Protein AF-A0AAY5KZH7-F1 (afdb_monomer_lite)

Foldseek 3Di:
DVVVVVVVCVVDVVCVVVCCVVVVVVVVVVVVVVVVCPDLPHDPDDDPDPPSCVSDDPPPDDDDPPVVVVVVVVVVD

Secondary structure (DSSP, 8-state):
-HHHHHHHHHH-TTHHHHHHHHHHHHHHHHHHHHHHHTSTT----SSS-S-GGGG--TT------THHHHHHHHH--

Radius of gyration: 21.68 Å; chains: 1; bounding box: 41×48×44 Å

InterPro domains:
  IPR010530 NADH-ubiquinone reductase complex 1 MLRQ subunit [PF06522] (10-61)
  IPR010530 NADH-ubiquinone reductase complex 1 MLRQ subunit [PTHR14256] (1-72)

pLDDT: mean 75.42, std 12.87, range [50.12, 95.44]

Sequence (77 aa):
MLSTVSRQLKSHPALVPLFIFIGGGMCMSGAYLVRLAMGPHVSWNRNGNPEPWNKTAPTQQHKVSHFITVWSIIIYK

Structure (mmCIF, N/CA/C/O backbone):
data_AF-A0AAY5KZH7-F1
#
_entry.id   AF-A0AAY5KZH7-F1
#
loop_
_atom_site.group_PDB
_atom_site.id
_atom_site.type_symbol
_atom_site.label_atom_id
_atom_site.label_alt_id
_atom_site.label_comp_id
_atom_site.label_asym_id
_atom_site.label_entity_id
_atom_site.label_seq_id
_atom_site.pdbx_PDB_ins_code
_atom_site.Cartn_x
_atom_site.Cartn_y
_atom_site.Cartn_z
_atom_site.occupancy
_atom_site.B_iso_or_equiv
_atom_site.auth_seq_id
_atom_site.auth_comp_id
_atom_site.auth_asym_id
_atom_site.auth_atom_id
_atom_site.pdbx_PDB_model_num
ATOM 1 N N . MET A 1 1 ? -5.482 -16.071 11.837 1.00 68.25 1 MET A N 1
ATOM 2 C CA . MET A 1 1 ? -4.875 -14.722 11.898 1.00 68.25 1 MET A CA 1
ATOM 3 C C . MET A 1 1 ? -5.750 -13.666 11.225 1.00 68.25 1 MET A C 1
ATOM 5 O O . MET A 1 1 ? -6.115 -12.701 11.875 1.00 68.25 1 MET A O 1
ATOM 9 N N . LEU A 1 2 ? -6.182 -13.837 9.969 1.00 79.56 2 LEU A N 1
ATOM 10 C CA . LEU A 1 2 ? -7.114 -12.875 9.344 1.00 79.56 2 LEU A CA 1
ATOM 11 C C . LEU A 1 2 ? -8.524 -12.896 9.967 1.00 79.56 2 LEU A C 1
ATOM 13 O O . LEU A 1 2 ? -9.160 -11.857 10.114 1.00 79.56 2 LEU A O 1
ATOM 17 N N . SER A 1 3 ? -8.983 -14.068 10.410 1.00 80.56 3 SER A N 1
ATOM 18 C CA . SER A 1 3 ? -10.260 -14.252 11.115 1.00 80.56 3 SER A CA 1
ATOM 19 C C . SER A 1 3 ?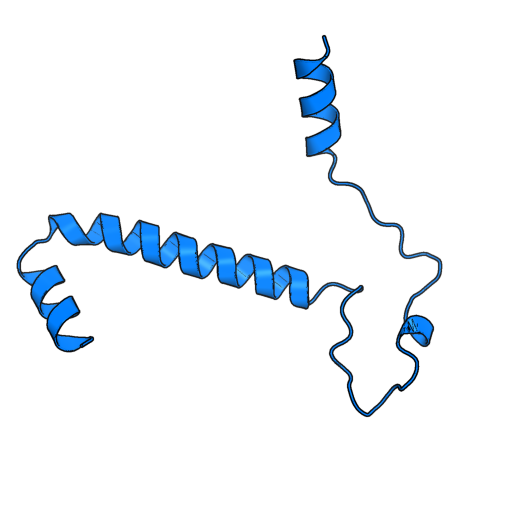 -10.325 -13.553 12.479 1.00 80.56 3 SER A C 1
ATOM 21 O O . SER A 1 3 ? -11.393 -13.120 12.904 1.00 80.56 3 SER A O 1
ATOM 23 N N . THR A 1 4 ? -9.194 -13.409 13.173 1.00 85.69 4 THR A N 1
ATOM 24 C CA . THR A 1 4 ? -9.122 -12.687 14.450 1.00 85.69 4 THR A CA 1
ATOM 25 C C . THR A 1 4 ? -9.158 -11.176 14.228 1.00 85.69 4 THR A C 1
ATOM 27 O O . THR A 1 4 ? -9.869 -10.480 14.948 1.00 85.69 4 THR A O 1
ATOM 30 N N . VAL A 1 5 ? -8.492 -10.677 13.180 1.00 82.00 5 VAL A N 1
ATOM 31 C CA . VAL A 1 5 ? -8.524 -9.257 12.783 1.00 82.00 5 VAL A CA 1
ATOM 32 C C . VAL A 1 5 ? -9.928 -8.831 12.348 1.00 82.00 5 VAL A C 1
ATOM 34 O O . VAL A 1 5 ? -10.427 -7.803 12.803 1.00 82.00 5 VAL A O 1
ATOM 37 N N . SER A 1 6 ? -10.618 -9.643 11.540 1.00 81.94 6 SER A N 1
ATOM 38 C CA . SER A 1 6 ? -11.988 -9.333 11.107 1.00 81.94 6 SER A CA 1
ATOM 39 C C . SER A 1 6 ? -12.992 -9.330 12.265 1.00 81.94 6 SER A C 1
ATOM 41 O O . SER A 1 6 ? -13.940 -8.544 12.256 1.00 81.94 6 SER A O 1
ATOM 43 N N . ARG A 1 7 ? -12.771 -10.156 13.296 1.00 83.06 7 ARG A N 1
ATOM 44 C CA . ARG A 1 7 ? -13.571 -10.139 14.528 1.00 83.06 7 ARG A CA 1
ATOM 45 C C . ARG A 1 7 ? -13.319 -8.873 15.354 1.00 83.06 7 ARG A C 1
ATOM 47 O O . ARG A 1 7 ? -14.275 -8.284 15.843 1.00 83.06 7 ARG A O 1
ATOM 54 N N . GLN A 1 8 ? -12.069 -8.413 15.442 1.00 80.69 8 GLN A N 1
ATOM 55 C CA . GLN A 1 8 ? -11.710 -7.178 16.154 1.00 80.69 8 GLN A CA 1
ATOM 56 C C . GLN A 1 8 ? -12.254 -5.914 15.472 1.00 80.69 8 GLN A C 1
ATOM 58 O O . GLN A 1 8 ? -12.771 -5.032 16.155 1.00 80.69 8 GLN A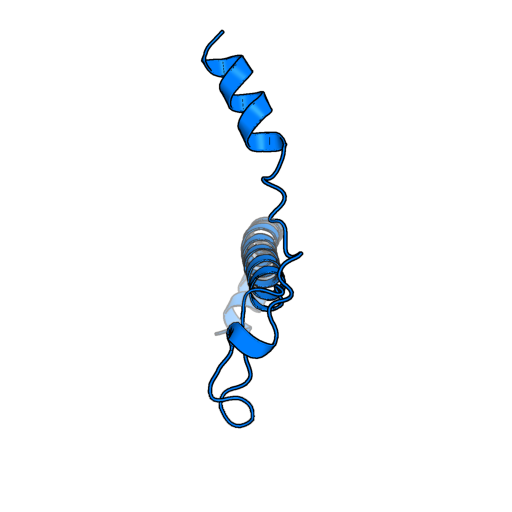 O 1
ATOM 63 N N . LEU A 1 9 ? -12.231 -5.863 14.136 1.00 81.00 9 LEU A N 1
ATOM 64 C CA . LEU A 1 9 ? -12.834 -4.780 13.344 1.00 81.00 9 LEU A CA 1
ATOM 65 C C . LEU A 1 9 ? -14.350 -4.647 13.567 1.00 81.00 9 LEU A C 1
ATOM 67 O O . LEU A 1 9 ? -14.875 -3.538 13.530 1.00 81.00 9 LEU A O 1
ATOM 71 N N . LYS A 1 10 ? -15.053 -5.762 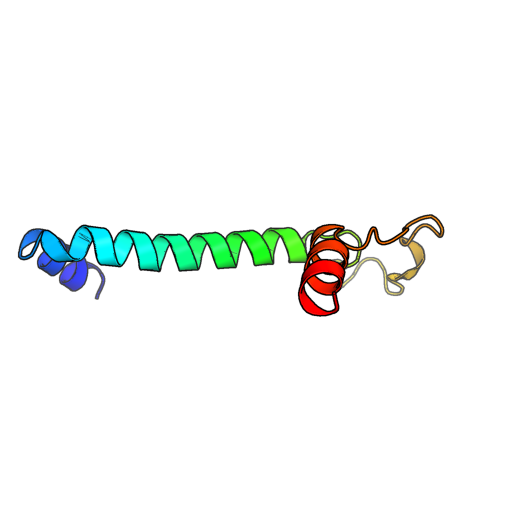13.819 1.00 80.38 10 LYS A N 1
ATOM 72 C CA . LYS A 1 10 ? -16.495 -5.765 14.126 1.00 80.38 10 LYS A CA 1
ATOM 73 C C . LYS A 1 10 ? -16.800 -5.369 15.572 1.00 80.38 10 LYS A C 1
ATOM 75 O O . LYS A 1 10 ? -17.820 -4.736 15.816 1.00 80.38 10 LYS A O 1
ATOM 80 N N . SER A 1 11 ? -15.942 -5.744 16.522 1.00 86.25 11 SER A N 1
ATOM 81 C CA . SER A 1 11 ? -16.129 -5.422 17.944 1.00 86.25 11 SER A CA 1
ATOM 82 C C . SER A 1 11 ? -15.744 -3.981 18.299 1.00 86.25 11 SER A C 1
ATOM 84 O O . SER A 1 11 ? -16.319 -3.426 19.231 1.00 86.25 11 SER A O 1
ATOM 86 N N . HIS A 1 12 ? -14.816 -3.359 17.561 1.00 84.88 12 HIS A N 1
ATOM 87 C CA . HIS A 1 12 ? -14.366 -1.985 17.805 1.00 84.88 12 HIS A CA 1
ATOM 88 C C . HIS A 1 12 ? -14.323 -1.167 16.499 1.00 84.88 12 HIS A C 1
ATOM 90 O O . HIS A 1 12 ? -13.291 -1.142 15.824 1.00 84.88 12 HIS A O 1
ATOM 96 N N . PRO A 1 13 ? -15.401 -0.440 16.141 1.00 81.31 13 PRO A N 1
ATOM 97 C CA . PRO A 1 13 ? -15.468 0.307 14.878 1.00 81.31 13 PRO A CA 1
ATOM 98 C C . PRO A 1 13 ? -14.444 1.452 14.784 1.00 81.31 13 PRO A C 1
ATOM 100 O O . PRO A 1 13 ? -14.075 1.859 13.686 1.00 81.31 13 PRO A O 1
ATOM 103 N N . ALA A 1 14 ? -13.915 1.929 15.916 1.00 85.25 14 ALA A N 1
ATOM 104 C CA . ALA A 1 14 ? -12.862 2.945 15.957 1.00 85.25 14 ALA A CA 1
ATOM 105 C C . ALA A 1 14 ? -11.524 2.486 15.336 1.00 85.25 14 ALA A C 1
ATOM 107 O O . ALA A 1 14 ? -10.710 3.324 14.957 1.00 85.25 14 ALA A O 1
ATOM 108 N N . LEU A 1 15 ? -11.290 1.174 15.190 1.00 82.38 15 LEU A N 1
ATOM 109 C CA . LEU A 1 15 ? -10.069 0.636 14.572 1.00 82.38 15 LEU A CA 1
ATOM 110 C C . LEU A 1 15 ? -10.093 0.687 13.035 1.00 82.38 15 LEU A C 1
ATOM 112 O O . LEU A 1 15 ? -9.037 0.641 12.408 1.00 82.38 15 LEU A O 1
ATOM 116 N N . VAL A 1 16 ? -11.272 0.801 12.417 1.00 85.38 16 VAL A N 1
ATOM 117 C CA . VAL A 1 16 ? -11.440 0.841 10.954 1.00 85.38 16 VAL A CA 1
ATOM 118 C C . VAL A 1 16 ? -10.613 1.958 10.291 1.00 85.38 16 VAL A C 1
ATOM 120 O O . VAL A 1 16 ? -9.831 1.638 9.393 1.00 85.38 16 VAL A O 1
ATOM 123 N N . PRO A 1 17 ? -10.700 3.237 10.714 1.00 89.50 17 PRO A N 1
ATOM 124 C CA . PRO A 1 17 ? -9.911 4.308 10.100 1.00 89.50 17 PRO A CA 1
ATOM 125 C C . PRO A 1 17 ? -8.399 4.090 10.237 1.00 89.50 17 PRO A C 1
ATOM 127 O O . PRO A 1 17 ? -7.658 4.368 9.298 1.00 89.50 17 PRO A O 1
ATOM 130 N N . LEU A 1 18 ? -7.933 3.523 11.355 1.00 88.75 18 LEU A N 1
ATOM 131 C CA . LEU A 1 18 ? -6.516 3.214 11.565 1.00 88.75 18 LEU A CA 1
ATOM 132 C C . LEU A 1 18 ? -5.998 2.215 10.514 1.00 88.75 18 LEU A C 1
ATOM 134 O O . LEU A 1 18 ? -4.969 2.450 9.880 1.00 88.75 18 LEU A O 1
ATOM 138 N N . PHE A 1 19 ? -6.732 1.122 10.287 1.00 87.44 19 PHE A N 1
ATOM 139 C CA . PHE A 1 19 ? -6.355 0.120 9.287 1.00 87.44 19 PHE A CA 1
ATOM 140 C C . PHE A 1 19 ? -6.411 0.654 7.856 1.00 87.44 1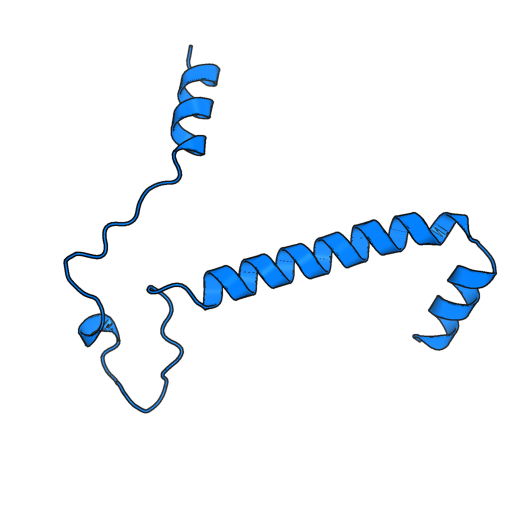9 PHE A C 1
ATOM 142 O O . PHE A 1 19 ? -5.601 0.234 7.032 1.00 87.44 19 PHE A O 1
ATOM 149 N N . ILE A 1 20 ? -7.314 1.591 7.560 1.00 91.12 20 ILE A N 1
ATOM 150 C CA . ILE A 1 20 ? -7.374 2.243 6.247 1.00 91.12 20 ILE A CA 1
ATOM 151 C C . ILE A 1 20 ? -6.119 3.082 6.001 1.00 91.12 20 ILE A C 1
ATOM 153 O O . ILE A 1 20 ? -5.539 2.981 4.924 1.00 91.12 20 ILE A O 1
ATOM 157 N N . PHE A 1 21 ? -5.652 3.863 6.978 1.00 93.50 21 PHE A N 1
ATOM 158 C CA . PHE A 1 21 ? -4.431 4.658 6.802 1.00 93.50 21 PHE A CA 1
ATOM 159 C C . PHE A 1 21 ? -3.174 3.794 6.705 1.00 93.50 21 PHE A C 1
ATOM 161 O O . PHE A 1 21 ? -2.319 4.053 5.860 1.00 93.50 21 PHE A O 1
ATOM 168 N N . ILE A 1 22 ? -3.072 2.740 7.517 1.00 93.56 22 ILE A N 1
ATOM 169 C CA . ILE A 1 22 ? -1.931 1.817 7.469 1.00 93.56 22 ILE A CA 1
ATOM 170 C C . ILE A 1 22 ? -1.937 1.035 6.151 1.00 93.56 22 ILE A C 1
ATOM 172 O O . ILE A 1 22 ? -0.941 1.028 5.429 1.00 93.56 22 ILE A O 1
ATOM 176 N N . GLY A 1 23 ? -3.068 0.416 5.805 1.00 92.94 23 GLY A N 1
ATOM 177 C CA . GLY A 1 23 ? -3.224 -0.339 4.563 1.00 92.94 23 GLY A CA 1
ATOM 178 C C . GLY A 1 23 ? -3.048 0.548 3.333 1.00 92.94 23 GLY A C 1
ATOM 179 O O . GLY A 1 23 ? -2.304 0.196 2.423 1.00 92.94 23 GLY A O 1
ATOM 180 N N . GLY A 1 24 ? -3.648 1.738 3.343 1.00 95.44 24 GLY A N 1
ATOM 181 C CA . GLY A 1 24 ? -3.484 2.749 2.303 1.00 95.44 24 GLY A CA 1
ATOM 182 C C . GLY A 1 24 ? -2.028 3.181 2.139 1.00 95.44 24 GLY A C 1
ATOM 183 O O . GLY A 1 24 ? -1.525 3.189 1.019 1.00 95.44 24 GLY A O 1
ATOM 184 N N . GLY A 1 25 ? -1.317 3.453 3.238 1.00 94.88 25 GLY A N 1
ATOM 185 C CA . GLY A 1 25 ? 0.106 3.799 3.213 1.00 94.88 25 GLY A CA 1
ATOM 186 C C . GLY A 1 25 ? 0.980 2.678 2.646 1.00 94.88 25 GLY A C 1
ATOM 187 O O . GLY A 1 25 ? 1.841 2.930 1.802 1.00 94.88 25 GLY A O 1
ATOM 188 N N . MET A 1 26 ? 0.722 1.428 3.039 1.00 95.00 26 MET A N 1
ATOM 189 C CA . MET A 1 26 ? 1.440 0.260 2.517 1.00 95.00 26 MET A CA 1
ATOM 190 C C . MET A 1 26 ? 1.169 0.040 1.025 1.00 95.00 26 MET A C 1
ATOM 192 O O . MET A 1 26 ? 2.110 -0.145 0.252 1.00 95.00 26 MET A O 1
ATOM 196 N N . CYS A 1 27 ? -0.095 0.107 0.601 1.00 95.06 27 CYS A N 1
ATOM 197 C CA . CYS A 1 27 ? -0.471 -0.014 -0.805 1.00 95.06 27 CYS A CA 1
ATOM 198 C C . CYS A 1 27 ? 0.131 1.111 -1.652 1.00 95.06 27 CYS A C 1
ATOM 200 O O . CYS A 1 27 ? 0.647 0.845 -2.734 1.00 95.06 27 CYS A O 1
ATOM 202 N N . MET A 1 28 ? 0.109 2.352 -1.164 1.00 93.19 28 MET A N 1
ATOM 203 C CA . MET A 1 28 ? 0.620 3.511 -1.898 1.00 93.19 28 MET A CA 1
ATOM 204 C C . MET A 1 28 ? 2.150 3.500 -1.998 1.00 93.19 28 MET A C 1
ATOM 206 O O . MET A 1 28 ? 2.695 3.789 -3.063 1.00 93.19 28 MET A O 1
ATOM 210 N N . SER A 1 29 ? 2.842 3.076 -0.936 1.00 93.12 29 SER A N 1
ATOM 211 C CA . SER A 1 29 ? 4.287 2.820 -0.965 1.00 93.12 29 SER A CA 1
ATOM 212 C C . SER A 1 29 ? 4.636 1.715 -1.970 1.00 93.12 29 SER A C 1
ATOM 214 O O . SER A 1 29 ? 5.480 1.911 -2.846 1.00 93.12 29 SER A O 1
ATOM 216 N N . GLY A 1 30 ? 3.915 0.590 -1.932 1.00 93.81 30 GLY A N 1
ATOM 217 C CA . GLY A 1 30 ? 4.088 -0.503 -2.891 1.00 93.81 30 GLY A CA 1
ATOM 218 C C . GLY A 1 30 ? 3.841 -0.069 -4.338 1.00 93.81 30 GLY A C 1
ATOM 219 O O . GLY A 1 30 ? 4.652 -0.358 -5.215 1.00 93.81 30 GLY A O 1
ATOM 220 N N . ALA A 1 31 ? 2.774 0.690 -4.592 1.00 93.12 31 ALA A N 1
ATOM 221 C CA . ALA A 1 31 ? 2.465 1.220 -5.918 1.00 93.12 31 ALA A CA 1
ATOM 222 C C . ALA A 1 31 ? 3.564 2.165 -6.435 1.00 93.12 31 ALA A C 1
ATOM 224 O O . ALA A 1 31 ? 3.928 2.103 -7.612 1.00 93.12 31 ALA A O 1
ATOM 225 N N . TYR A 1 32 ? 4.140 3.000 -5.564 1.00 89.25 32 TYR A N 1
ATOM 226 C CA . TYR A 1 32 ? 5.266 3.860 -5.925 1.00 89.25 32 TYR A CA 1
ATOM 227 C C . TYR A 1 32 ? 6.516 3.049 -6.287 1.00 89.25 32 TYR A C 1
ATOM 229 O O . TYR A 1 32 ? 7.164 3.339 -7.295 1.00 89.25 32 TYR A O 1
ATOM 237 N N . LEU A 1 33 ? 6.821 2.001 -5.517 1.00 89.00 33 LEU A N 1
ATOM 238 C CA . LEU A 1 33 ? 7.927 1.091 -5.813 1.00 89.00 33 LEU A CA 1
ATOM 239 C C . LEU A 1 33 ? 7.721 0.357 -7.140 1.00 89.00 33 LEU A C 1
ATOM 241 O O . LEU A 1 33 ? 8.663 0.266 -7.918 1.00 89.00 33 LEU A O 1
ATOM 245 N N . VAL A 1 34 ? 6.503 -0.102 -7.445 1.00 89.50 34 VAL A N 1
ATOM 246 C CA . VAL A 1 34 ? 6.178 -0.723 -8.744 1.00 89.50 34 VAL A CA 1
ATOM 247 C C . VAL A 1 34 ? 6.362 0.274 -9.891 1.00 89.50 34 VAL A C 1
ATOM 249 O O . VAL A 1 34 ? 6.980 -0.052 -10.904 1.00 89.50 34 VAL A O 1
ATOM 252 N N . ARG A 1 35 ? 5.900 1.517 -9.724 1.00 87.50 35 ARG A N 1
ATOM 253 C CA . ARG A 1 35 ? 6.103 2.585 -10.714 1.00 87.50 35 ARG A CA 1
ATOM 254 C C . ARG A 1 35 ? 7.587 2.896 -10.931 1.00 87.50 35 ARG A C 1
ATOM 256 O O . ARG A 1 35 ? 7.984 3.169 -12.061 1.00 87.50 35 ARG A O 1
ATOM 263 N N . LEU A 1 36 ? 8.404 2.850 -9.878 1.00 84.56 36 LEU A N 1
ATOM 264 C CA . LEU A 1 36 ? 9.854 3.033 -9.976 1.00 84.56 36 LEU A CA 1
ATOM 265 C C . LEU A 1 36 ? 10.531 1.833 -10.654 1.00 84.56 36 LEU A C 1
ATOM 267 O O . LEU A 1 36 ? 11.356 2.010 -11.545 1.00 84.56 36 LEU A O 1
ATOM 271 N N . ALA A 1 37 ? 10.128 0.622 -10.276 1.00 84.31 37 ALA A N 1
ATOM 272 C CA . ALA A 1 37 ? 10.590 -0.636 -10.846 1.00 84.31 37 ALA A CA 1
ATOM 273 C C . ALA A 1 37 ? 10.334 -0.726 -12.355 1.00 84.31 37 ALA A C 1
ATOM 275 O O . ALA A 1 37 ? 11.148 -1.291 -13.071 1.00 84.31 37 ALA A O 1
ATOM 276 N N . MET A 1 38 ? 9.240 -0.155 -12.857 1.00 81.38 38 MET A N 1
ATOM 277 C CA . MET A 1 38 ? 8.931 -0.114 -14.292 1.00 81.38 38 MET A CA 1
ATOM 278 C C . MET A 1 38 ? 9.598 1.057 -15.038 1.00 81.38 38 MET A C 1
ATOM 280 O O . MET A 1 38 ? 9.285 1.308 -16.201 1.00 81.38 38 MET A O 1
ATOM 284 N N . GLY A 1 39 ? 10.492 1.805 -14.387 1.00 78.12 39 GLY A N 1
ATOM 285 C CA . GLY A 1 39 ? 11.205 2.911 -15.011 1.00 78.12 39 GLY A CA 1
ATOM 286 C C . GLY A 1 39 ? 12.149 2.457 -16.137 1.00 78.12 39 GLY A C 1
ATOM 287 O O . GLY A 1 39 ? 12.679 1.349 -16.095 1.00 78.12 39 GLY A O 1
ATOM 288 N N . PRO A 1 40 ? 12.451 3.333 -17.115 1.00 73.19 40 PRO A N 1
ATOM 289 C CA . PRO A 1 40 ? 13.310 3.013 -18.269 1.00 73.19 40 PRO A CA 1
ATOM 290 C C . PRO A 1 40 ? 14.768 2.692 -17.895 1.00 73.19 40 PRO A C 1
ATOM 292 O O . PRO A 1 40 ? 15.537 2.230 -18.729 1.00 73.19 40 PRO A O 1
ATOM 295 N N . HIS A 1 41 ? 15.148 2.952 -16.643 1.00 68.25 41 HIS A N 1
ATOM 296 C CA . HIS A 1 41 ? 16.469 2.698 -16.073 1.00 68.25 41 HIS A CA 1
ATOM 297 C C . HIS A 1 41 ? 16.573 1.334 -15.370 1.00 68.25 41 HIS A C 1
ATOM 299 O O . HIS A 1 41 ? 17.661 0.956 -14.942 1.00 68.25 41 HIS A O 1
ATOM 305 N N . VAL A 1 42 ? 15.472 0.589 -15.235 1.00 72.19 42 VAL A N 1
ATOM 306 C CA . VAL A 1 42 ? 15.450 -0.721 -14.574 1.00 72.19 42 VAL A CA 1
ATOM 307 C C . VAL A 1 42 ? 15.248 -1.813 -15.625 1.00 72.19 42 VAL A C 1
ATOM 309 O O . VAL A 1 42 ? 14.220 -1.869 -16.297 1.00 72.19 42 VAL A O 1
ATOM 312 N N . SER A 1 43 ? 16.233 -2.704 -15.773 1.00 74.88 43 SER A N 1
ATOM 313 C CA . SER A 1 43 ? 16.156 -3.844 -16.696 1.00 74.88 43 SER A CA 1
ATOM 314 C C . SER A 1 43 ? 15.753 -5.118 -15.955 1.00 74.88 43 SER A C 1
ATOM 316 O O . SER A 1 43 ? 16.507 -5.633 -15.134 1.00 74.88 43 SER A O 1
ATOM 318 N N . TRP A 1 44 ? 14.581 -5.660 -16.291 1.00 78.00 44 TRP A N 1
ATOM 319 C CA . TRP A 1 44 ? 14.083 -6.948 -15.779 1.00 78.00 44 TRP A CA 1
ATOM 320 C C . TRP A 1 44 ? 14.457 -8.143 -16.669 1.00 78.00 44 TRP A C 1
ATOM 322 O O . TRP A 1 44 ? 14.116 -9.285 -16.364 1.00 78.00 44 TRP A O 1
ATOM 332 N N . ASN A 1 45 ? 15.143 -7.902 -17.789 1.00 73.56 45 ASN A N 1
ATOM 333 C CA . ASN A 1 45 ? 15.507 -8.951 -18.734 1.00 73.56 45 ASN A CA 1
ATOM 334 C C . ASN A 1 45 ? 16.806 -9.642 -18.297 1.00 73.56 45 ASN A C 1
ATOM 336 O O . ASN A 1 45 ? 17.888 -9.095 -18.493 1.00 73.56 45 ASN A O 1
ATOM 340 N N . ARG A 1 46 ? 16.687 -10.843 -17.721 1.00 69.56 46 ARG A N 1
ATOM 341 C CA . ARG A 1 46 ? 17.824 -11.610 -17.185 1.00 69.56 46 ARG A CA 1
ATOM 342 C C . ARG A 1 46 ? 18.511 -12.519 -18.212 1.00 69.56 46 ARG A C 1
ATOM 344 O O . ARG A 1 46 ? 19.688 -12.811 -18.047 1.00 69.56 46 ARG A O 1
ATOM 351 N N . ASN A 1 47 ? 17.802 -12.945 -19.265 1.00 65.81 47 ASN A N 1
ATOM 352 C CA . ASN A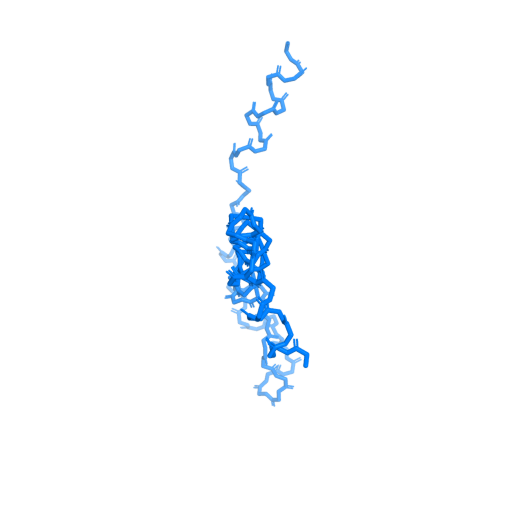 1 47 ? 18.269 -14.025 -20.151 1.00 65.81 47 ASN A CA 1
ATOM 353 C C . ASN A 1 47 ? 18.357 -13.640 -21.640 1.00 65.81 47 ASN A C 1
ATOM 355 O O . ASN A 1 47 ? 18.960 -14.377 -22.410 1.00 65.81 47 ASN A O 1
ATOM 359 N N . GLY A 1 48 ? 17.756 -12.526 -22.071 1.00 67.31 48 GLY A N 1
ATOM 360 C CA . GLY A 1 48 ? 17.679 -12.159 -23.493 1.00 67.31 48 GLY A CA 1
ATOM 361 C C . GLY A 1 48 ? 18.591 -11.011 -23.926 1.00 67.31 48 GLY A C 1
ATOM 362 O O . GLY A 1 48 ? 18.568 -10.644 -25.094 1.00 67.31 48 GLY A O 1
ATOM 363 N N . ASN A 1 49 ? 19.321 -10.377 -23.005 1.00 62.28 49 ASN A N 1
ATOM 364 C CA . ASN A 1 49 ? 20.234 -9.280 -23.329 1.00 62.28 49 ASN A CA 1
ATOM 365 C C . ASN A 1 49 ? 21.331 -9.172 -22.252 1.00 62.28 49 ASN A C 1
ATOM 367 O O . ASN A 1 49 ? 21.074 -8.559 -21.214 1.00 62.28 49 ASN A O 1
ATOM 371 N N . PRO A 1 50 ? 22.521 -9.765 -22.463 1.00 65.19 50 PRO A N 1
ATOM 372 C CA . PRO A 1 50 ? 23.623 -9.722 -21.494 1.00 65.19 50 PRO A CA 1
ATOM 373 C C . PRO A 1 50 ? 24.161 -8.300 -21.251 1.00 65.19 50 PRO A C 1
ATOM 375 O O . PRO A 1 50 ? 24.844 -8.061 -20.260 1.00 65.19 50 PRO A O 1
ATOM 378 N N . GLU A 1 51 ? 23.799 -7.348 -22.116 1.00 64.56 51 GLU A N 1
ATOM 379 C CA . GLU A 1 51 ? 24.311 -5.981 -22.142 1.00 64.56 51 GLU A CA 1
ATOM 380 C C . GLU A 1 51 ? 23.166 -4.950 -22.035 1.00 64.56 51 GLU A C 1
ATOM 382 O O . GLU A 1 51 ? 22.689 -4.420 -23.045 1.00 64.56 51 GLU A O 1
ATOM 387 N N . PRO A 1 52 ? 22.651 -4.654 -20.825 1.00 61.09 52 PRO A N 1
ATOM 388 C CA . PRO A 1 52 ? 21.482 -3.786 -20.628 1.00 61.09 52 PRO A CA 1
ATOM 389 C C . PRO A 1 52 ? 21.631 -2.366 -21.202 1.00 61.09 52 PRO A C 1
ATOM 391 O O . PRO A 1 52 ? 20.626 -1.739 -21.530 1.00 61.09 52 PRO A O 1
ATOM 394 N N . TRP A 1 53 ? 22.862 -1.881 -21.385 1.00 66.06 53 TRP A N 1
ATOM 395 C CA . TRP A 1 53 ? 23.178 -0.569 -21.963 1.00 66.06 53 TRP A CA 1
ATOM 396 C C . TRP A 1 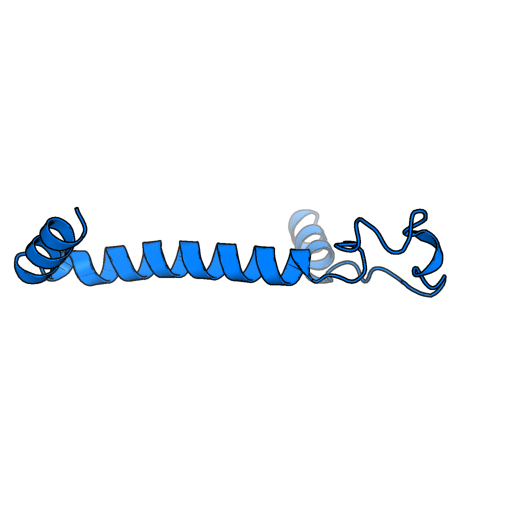53 ? 22.819 -0.429 -23.445 1.00 66.06 53 TRP A C 1
ATOM 398 O O . TRP A 1 53 ? 22.622 0.689 -23.911 1.00 66.06 53 TRP A O 1
ATOM 408 N N . ASN A 1 54 ? 22.659 -1.534 -24.181 1.00 66.06 54 ASN A N 1
ATOM 409 C CA . ASN A 1 54 ? 22.359 -1.492 -25.615 1.00 66.06 54 ASN A CA 1
ATOM 410 C C . ASN A 1 54 ? 20.928 -0.994 -25.927 1.00 66.06 54 ASN A C 1
ATOM 412 O O . ASN A 1 54 ? 20.595 -0.703 -27.072 1.00 66.06 54 ASN A O 1
ATOM 416 N N . LYS A 1 55 ? 20.059 -0.890 -24.907 1.00 63.66 55 LYS A N 1
ATOM 417 C CA . LYS A 1 55 ? 18.688 -0.355 -25.029 1.00 63.66 55 LYS A CA 1
ATOM 418 C C . LYS A 1 55 ? 18.539 1.084 -24.529 1.00 63.66 55 LYS A C 1
ATOM 420 O O . LYS A 1 55 ? 17.465 1.669 -24.674 1.00 63.66 55 LYS A O 1
ATOM 425 N N . THR A 1 56 ? 19.585 1.662 -23.947 1.00 59.41 56 THR A N 1
ATOM 426 C CA . THR A 1 56 ? 19.541 3.018 -23.400 1.00 59.41 56 THR A CA 1
ATOM 427 C C . THR A 1 56 ? 19.839 4.013 -24.517 1.00 59.41 56 THR A C 1
ATOM 429 O O . THR A 1 56 ? 20.983 4.173 -24.928 1.00 59.41 56 THR A O 1
ATOM 432 N N . ALA A 1 57 ? 18.810 4.686 -25.039 1.00 61.31 57 ALA A N 1
ATOM 433 C CA . ALA A 1 57 ? 19.012 5.735 -26.037 1.00 61.31 57 ALA A CA 1
ATOM 434 C C . ALA A 1 57 ? 19.857 6.891 -25.441 1.00 61.31 57 ALA A C 1
ATOM 436 O O . ALA A 1 57 ? 19.567 7.324 -24.323 1.00 61.31 57 ALA A O 1
ATOM 437 N N . PRO A 1 58 ? 20.836 7.466 -26.169 1.00 60.81 58 PRO A N 1
ATOM 438 C CA . PRO A 1 58 ? 21.648 8.601 -25.695 1.00 60.81 58 PRO A CA 1
ATOM 439 C C . PRO A 1 58 ? 20.833 9.844 -25.295 1.00 60.81 58 PRO A C 1
ATOM 441 O O . PRO A 1 58 ? 21.330 10.734 -24.617 1.00 60.81 58 PRO A O 1
ATOM 444 N N . THR A 1 59 ? 19.568 9.912 -25.715 1.00 63.41 59 THR A N 1
ATOM 445 C CA . THR A 1 59 ? 18.629 11.012 -25.457 1.00 63.41 59 THR A CA 1
ATOM 446 C C . THR A 1 59 ? 17.833 10.854 -24.152 1.00 63.41 59 THR A C 1
ATOM 448 O O . THR A 1 59 ? 16.926 11.647 -23.892 1.00 63.41 59 THR A O 1
ATOM 451 N N . GLN A 1 60 ? 18.112 9.835 -23.328 1.00 61.34 60 GLN A N 1
ATOM 452 C CA . GLN A 1 60 ? 17.475 9.665 -22.015 1.00 61.34 60 GLN A CA 1
ATOM 453 C C . GLN A 1 60 ? 17.972 10.744 -21.036 1.00 61.34 60 GLN A C 1
ATOM 455 O O . GLN A 1 60 ? 18.891 10.533 -20.252 1.00 61.34 60 GLN A O 1
ATOM 460 N N . GLN A 1 61 ? 17.361 11.928 -21.085 1.00 61.97 61 GLN A N 1
ATOM 461 C CA . GLN A 1 61 ? 17.682 13.028 -20.181 1.00 61.97 61 GLN A CA 1
ATOM 462 C C . GLN A 1 61 ? 16.813 12.942 -18.921 1.00 61.97 61 GLN A C 1
ATOM 464 O O . GLN A 1 61 ? 15.594 13.137 -18.969 1.00 61.97 61 GLN A O 1
ATOM 469 N N . HIS A 1 62 ? 17.435 12.654 -17.776 1.00 57.66 62 HIS A N 1
ATOM 470 C CA . HIS A 1 62 ? 16.747 12.646 -16.488 1.00 57.66 62 HIS A CA 1
ATOM 471 C C . HIS A 1 62 ? 16.290 14.066 -16.134 1.00 57.66 62 HIS A C 1
ATOM 473 O O . HIS A 1 62 ? 17.091 14.932 -15.787 1.00 57.66 62 HIS A O 1
ATOM 479 N N . LYS A 1 63 ? 14.980 14.318 -16.217 1.00 63.25 63 LYS A N 1
ATOM 480 C CA . LYS A 1 63 ? 14.384 15.545 -15.683 1.00 63.25 63 LYS A CA 1
ATOM 481 C C . LYS A 1 63 ? 14.415 15.464 -14.160 1.00 63.25 63 LYS A C 1
ATOM 483 O O . LYS A 1 63 ? 13.679 14.684 -13.561 1.00 63.25 63 LYS A O 1
ATOM 488 N N . VAL A 1 64 ? 15.276 16.266 -13.544 1.00 60.19 64 VAL A N 1
ATOM 489 C CA . VAL A 1 64 ? 15.279 16.475 -12.094 1.00 60.19 64 VAL A CA 1
ATOM 490 C C . VAL A 1 64 ? 13.933 17.077 -11.691 1.00 60.19 64 VAL A C 1
ATOM 492 O O . VAL A 1 64 ? 13.484 18.056 -12.289 1.00 60.19 64 VAL A O 1
ATOM 495 N N . SER A 1 65 ? 13.259 16.470 -10.711 1.00 58.72 65 SER A N 1
ATOM 496 C CA . SER A 1 65 ? 11.979 16.970 -10.204 1.00 58.72 65 SER A CA 1
ATOM 497 C C . SER A 1 65 ? 12.131 18.407 -9.712 1.00 58.72 65 SER A C 1
ATOM 499 O O . SER A 1 65 ? 12.817 18.677 -8.729 1.00 58.72 65 SER A O 1
ATOM 501 N N . HIS A 1 66 ? 11.418 19.315 -10.373 1.00 57.41 66 HIS A N 1
ATOM 502 C CA . HIS A 1 66 ? 11.445 20.767 -10.171 1.00 57.41 66 HIS A CA 1
ATOM 503 C C . HIS A 1 66 ? 11.057 21.227 -8.746 1.00 57.41 66 HIS A C 1
ATOM 505 O O . HIS A 1 66 ? 11.226 22.389 -8.388 1.00 57.41 66 HIS A O 1
ATOM 511 N N . PHE A 1 67 ? 10.520 20.321 -7.926 1.00 55.00 67 PHE A N 1
ATOM 512 C CA . PHE A 1 67 ? 10.074 20.586 -6.559 1.00 55.00 67 PHE A CA 1
ATOM 513 C C . PHE A 1 67 ? 11.238 20.784 -5.569 1.00 55.00 67 PHE A C 1
ATOM 515 O O . PHE A 1 67 ? 11.123 21.573 -4.637 1.00 55.00 67 PHE A O 1
ATOM 522 N N . ILE A 1 68 ? 12.382 20.129 -5.795 1.00 60.81 68 ILE A N 1
ATOM 523 C CA . ILE A 1 68 ? 13.538 20.178 -4.879 1.00 60.81 68 ILE A CA 1
ATOM 524 C C . ILE A 1 68 ? 14.270 21.525 -4.979 1.00 60.81 68 ILE A C 1
ATOM 526 O O . ILE A 1 68 ? 14.711 22.080 -3.974 1.00 60.81 68 ILE A O 1
ATOM 530 N N . THR A 1 69 ? 14.353 22.094 -6.180 1.00 61.16 69 THR A N 1
ATOM 531 C CA . THR A 1 69 ? 15.026 23.376 -6.424 1.00 61.16 69 THR A CA 1
ATOM 532 C C . THR A 1 69 ? 14.260 24.559 -5.836 1.00 61.16 69 THR A C 1
ATOM 534 O O . THR A 1 69 ? 14.878 25.457 -5.272 1.00 61.16 69 THR A O 1
ATOM 537 N N . VAL A 1 70 ? 12.924 24.555 -5.906 1.00 64.25 70 VAL A N 1
ATOM 538 C CA . VAL A 1 70 ? 12.091 25.647 -5.366 1.00 64.25 70 VAL A CA 1
ATOM 539 C C . VAL A 1 70 ? 12.147 25.689 -3.837 1.00 64.25 70 VAL A C 1
ATOM 541 O O . VAL A 1 70 ? 12.250 26.765 -3.257 1.00 64.25 70 VAL A O 1
ATOM 544 N N . TRP A 1 71 ? 12.136 24.528 -3.181 1.00 57.53 71 TRP A N 1
ATOM 545 C CA . TRP A 1 71 ? 12.170 24.445 -1.718 1.00 57.53 71 TRP A CA 1
ATOM 546 C C . TRP A 1 71 ? 13.525 24.868 -1.133 1.00 57.53 71 TRP A C 1
ATOM 548 O O . TRP A 1 71 ? 13.575 25.550 -0.114 1.00 57.53 71 TRP A O 1
ATOM 558 N N . SER A 1 72 ? 14.620 24.541 -1.826 1.00 58.12 72 SER A N 1
ATOM 559 C CA . SER A 1 72 ? 15.964 25.000 -1.460 1.00 58.12 72 SER A CA 1
ATOM 560 C C . SER A 1 72 ? 16.073 26.532 -1.522 1.00 58.12 72 SER A C 1
ATOM 562 O O . SER A 1 72 ? 16.524 27.162 -0.572 1.00 58.12 72 SER A O 1
ATOM 564 N N . ILE A 1 73 ? 15.551 27.170 -2.576 1.00 65.56 73 ILE A N 1
ATOM 565 C CA . ILE A 1 73 ? 15.589 28.639 -2.719 1.00 65.56 73 ILE A CA 1
ATOM 566 C C . ILE A 1 73 ? 14.820 29.360 -1.598 1.00 65.56 73 ILE A C 1
ATOM 568 O O . ILE A 1 73 ? 15.189 30.471 -1.236 1.00 65.56 73 ILE A O 1
ATOM 572 N N . ILE A 1 74 ? 13.771 28.748 -1.042 1.00 69.88 74 ILE A N 1
ATOM 573 C CA . ILE A 1 74 ? 12.978 29.336 0.050 1.00 69.88 74 ILE A CA 1
ATOM 574 C C . ILE A 1 74 ? 13.687 29.205 1.407 1.00 69.88 74 ILE A C 1
ATOM 576 O O . ILE A 1 74 ? 13.519 30.074 2.251 1.00 69.88 74 ILE A O 1
ATOM 580 N N . ILE A 1 75 ? 14.475 28.148 1.628 1.00 65.56 75 ILE A N 1
ATOM 581 C CA . ILE A 1 75 ? 15.203 27.937 2.894 1.00 65.56 75 ILE A CA 1
ATOM 582 C C . ILE A 1 75 ? 16.508 28.732 2.956 1.00 65.56 75 ILE A C 1
ATOM 584 O O . ILE A 1 75 ? 16.929 29.142 4.034 1.00 65.56 75 ILE A O 1
ATOM 588 N N . TYR A 1 76 ? 17.154 28.946 1.812 1.00 59.72 76 TYR A N 1
ATOM 589 C CA . TYR A 1 76 ? 18.414 29.685 1.727 1.00 59.72 76 TYR A CA 1
ATOM 590 C C . TYR A 1 76 ? 18.226 31.176 1.391 1.00 59.72 76 TYR A C 1
ATOM 592 O O . TYR A 1 76 ? 19.192 31.828 0.991 1.00 59.72 76 TYR A O 1
ATOM 600 N N . LYS A 1 77 ? 17.007 31.714 1.536 1.00 50.12 77 LYS A N 1
ATOM 601 C CA . LYS A 1 77 ? 16.684 33.133 1.335 1.00 50.12 77 LYS A CA 1
ATOM 602 C C . LYS A 1 77 ? 16.119 33.770 2.598 1.00 50.12 77 LYS A C 1
ATOM 604 O O . LYS A 1 77 ? 15.384 33.075 3.327 1.00 50.12 77 LYS A O 1
#

Organism: Esox lucius (NCBI:txid8010)